Protein AF-A0A6N2V6J6-F1 (afdb_monomer)

InterPro domains:
  IPR011050 Pectin lyase fold/virulence factor [SSF51126] (9-126)
  IPR012334 Pectin lyase fold [G3DSA:2.160.20.10] (1-131)

Radius of gyration: 14.2 Å; Cα contacts (8 Å, |Δi|>4): 384; chains: 1; bounding box: 34×24×36 Å

Nearest PDB structures (foldseek):
  8ikx-assembly1_A  TM=5.527E-01  e=1.392E+00  Arabidopsis thaliana
  4c2l-assembly1_A  TM=4.130E-01  e=3.981E-01  Aspergillus tubingensis
  6e0v-assembly1_A  TM=2.260E-01  e=5.425E+00  Escherichia phage phi92
  6kfn-assembly1_A  TM=1.942E-01  e=7.121E+00  Paenibacillus sp. FPU-7

Structure (mmCIF, N/CA/C/O backbone):
data_AF-A0A6N2V6J6-F1
#
_entry.id   AF-A0A6N2V6J6-F1
#
loop_
_atom_site.group_PDB
_atom_site.id
_atom_site.type_symbol
_atom_site.label_atom_id
_atom_site.label_alt_id
_atom_site.label_comp_id
_atom_site.label_asym_id
_atom_site.label_entity_id
_atom_site.label_seq_id
_atom_site.pdbx_PDB_ins_code
_atom_site.Cartn_x
_atom_site.Cartn_y
_atom_site.Cartn_z
_atom_site.occupancy
_atom_site.B_iso_or_equiv
_atom_site.auth_seq_id
_atom_site.auth_comp_id
_atom_site.auth_asym_id
_atom_site.auth_atom_id
_atom_site.pdbx_PDB_model_num
ATOM 1 N N . MET A 1 1 ? -9.251 -10.084 1.692 1.00 95.38 1 MET A N 1
ATOM 2 C CA . MET A 1 1 ? -9.242 -10.318 3.154 1.00 95.38 1 MET A CA 1
ATOM 3 C C . MET A 1 1 ? -10.501 -9.726 3.764 1.00 95.38 1 MET A C 1
ATOM 5 O O . MET A 1 1 ? -10.941 -8.683 3.292 1.00 95.38 1 MET A O 1
ATOM 9 N N . GLN A 1 2 ? -11.100 -10.370 4.770 1.00 98.12 2 GLN A N 1
ATOM 10 C CA . GLN A 1 2 ? -12.305 -9.832 5.407 1.00 98.12 2 GLN A CA 1
ATOM 11 C C . GLN A 1 2 ? -12.518 -10.318 6.842 1.00 98.12 2 GLN A C 1
ATOM 13 O O . GLN A 1 2 ? -12.048 -11.402 7.185 1.00 98.12 2 GLN A O 1
ATOM 18 N N . ASN A 1 3 ? -13.307 -9.562 7.615 1.00 98.38 3 ASN A N 1
ATOM 19 C CA . ASN A 1 3 ? -13.746 -9.891 8.979 1.00 98.38 3 ASN A CA 1
ATOM 20 C C . ASN A 1 3 ? -12.559 -10.102 9.921 1.00 98.38 3 ASN A C 1
ATOM 22 O O . ASN A 1 3 ? -12.333 -11.202 10.425 1.00 98.38 3 ASN A O 1
ATOM 26 N N . SER A 1 4 ? -11.736 -9.073 10.081 1.00 98.50 4 SER A N 1
ATOM 27 C CA . SER A 1 4 ? -10.455 -9.200 10.777 1.00 98.50 4 SER A CA 1
ATOM 28 C C . SER A 1 4 ? -10.164 -7.999 11.657 1.00 98.50 4 SER A C 1
ATOM 30 O O . SER A 1 4 ? -10.641 -6.899 11.398 1.00 98.50 4 SER A O 1
ATOM 32 N N . ILE A 1 5 ? -9.351 -8.235 12.679 1.00 98.31 5 ILE A N 1
ATOM 33 C CA . ILE A 1 5 ? -8.825 -7.205 13.564 1.00 98.31 5 ILE A CA 1
ATOM 34 C C . ILE A 1 5 ? -7.309 -7.226 13.408 1.00 98.31 5 ILE A C 1
ATOM 36 O O . ILE A 1 5 ? -6.699 -8.295 13.462 1.00 98.31 5 ILE A O 1
ATOM 40 N N . LEU A 1 6 ? -6.727 -6.062 13.158 1.00 97.12 6 LEU A N 1
ATOM 41 C CA . LEU A 1 6 ? -5.315 -5.872 12.878 1.00 97.12 6 LEU A CA 1
ATOM 42 C C . LEU A 1 6 ? -4.699 -4.986 13.950 1.00 97.12 6 LEU A C 1
ATOM 44 O O . LEU A 1 6 ? -5.283 -3.982 14.344 1.00 97.12 6 LEU A O 1
ATOM 48 N N . TRP A 1 7 ? -3.505 -5.352 14.389 1.00 95.31 7 TRP A N 1
ATOM 49 C CA . TRP A 1 7 ? -2.691 -4.558 15.295 1.00 95.31 7 TRP A CA 1
ATOM 50 C C . TRP A 1 7 ? -1.264 -4.622 14.773 1.00 95.31 7 TRP A C 1
ATOM 52 O O . TRP A 1 7 ? -0.732 -5.723 14.603 1.00 95.31 7 TRP A O 1
ATOM 62 N N . ALA A 1 8 ? -0.690 -3.474 14.435 1.00 91.00 8 ALA A N 1
ATOM 63 C CA . ALA A 1 8 ? 0.642 -3.405 13.870 1.00 91.00 8 ALA A CA 1
ATOM 64 C C . ALA A 1 8 ? 1.458 -2.342 14.605 1.00 91.00 8 ALA A C 1
ATOM 66 O O . ALA A 1 8 ? 0.973 -1.243 14.839 1.00 91.00 8 ALA A O 1
ATOM 67 N N . ASP A 1 9 ? 2.677 -2.720 14.975 1.00 87.06 9 ASP A N 1
ATOM 68 C CA . ASP A 1 9 ? 3.724 -1.825 15.472 1.00 87.06 9 ASP A CA 1
ATOM 69 C C . ASP A 1 9 ? 4.369 -1.145 14.237 1.00 87.06 9 ASP A C 1
ATOM 71 O O . ASP A 1 9 ? 3.652 -0.584 13.405 1.00 87.06 9 ASP A O 1
ATOM 75 N N . VAL A 1 10 ? 5.671 -1.338 14.013 1.00 83.88 10 VAL A N 1
ATOM 76 C CA . VAL A 1 10 ? 6.388 -0.932 12.785 1.00 83.88 10 VAL A CA 1
ATOM 77 C C . VAL A 1 10 ? 5.818 -1.570 11.504 1.00 83.88 10 VAL A C 1
ATOM 79 O O . VAL A 1 10 ? 5.950 -1.043 10.408 1.00 83.88 10 VAL A O 1
ATOM 82 N N . ALA A 1 11 ? 5.174 -2.737 11.590 1.00 78.19 11 ALA A N 1
ATOM 83 C CA . ALA A 1 11 ? 4.613 -3.386 10.404 1.00 78.19 11 ALA A CA 1
ATOM 84 C C . ALA A 1 11 ? 3.394 -2.629 9.830 1.00 78.19 11 ALA A C 1
ATOM 86 O O . ALA A 1 11 ? 2.744 -1.819 10.488 1.00 78.19 11 ALA A O 1
ATOM 87 N N . HIS A 1 12 ? 3.014 -2.953 8.594 1.00 87.56 12 HIS A N 1
ATOM 88 C CA . HIS A 1 12 ? 1.827 -2.373 7.964 1.00 87.56 12 HIS A CA 1
ATOM 89 C C . HIS A 1 12 ? 0.585 -3.223 8.251 1.00 87.56 12 HIS A C 1
ATOM 91 O O . HIS A 1 12 ? 0.621 -4.427 7.971 1.00 87.56 12 HIS A O 1
ATOM 97 N N . PRO A 1 13 ? -0.544 -2.632 8.689 1.00 94.69 13 PRO A N 1
ATOM 98 C CA . PRO A 1 13 ? -1.799 -3.367 8.810 1.00 94.69 13 PRO A CA 1
ATOM 99 C C . PRO A 1 13 ? -2.210 -4.005 7.476 1.00 94.69 13 PRO A C 1
ATOM 101 O O . PRO A 1 13 ? -2.521 -5.195 7.415 1.00 94.69 13 PRO A O 1
ATOM 104 N N . ILE A 1 14 ? -2.170 -3.233 6.385 1.00 96.75 14 ILE A N 1
ATOM 105 C CA . ILE A 1 14 ? -2.396 -3.727 5.025 1.00 96.75 14 ILE A CA 1
ATOM 106 C C . ILE A 1 14 ? -1.345 -3.119 4.095 1.00 96.75 14 ILE A C 1
ATOM 108 O O . ILE A 1 14 ? -1.251 -1.899 3.995 1.00 96.75 14 ILE A O 1
ATOM 112 N N . ASN A 1 15 ? -0.601 -3.964 3.375 1.00 94.88 15 ASN A N 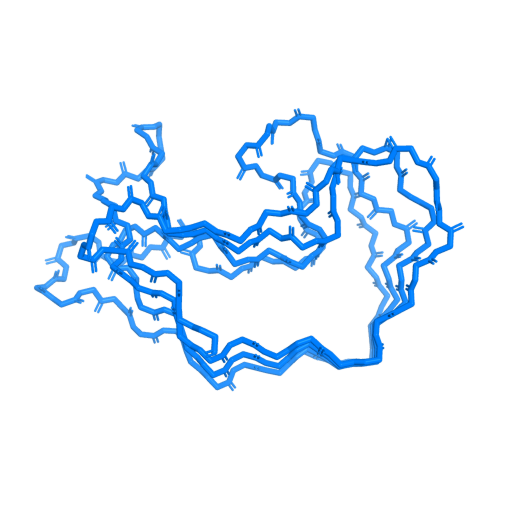1
ATOM 113 C CA . ASN A 1 15 ? 0.373 -3.551 2.362 1.00 94.88 15 ASN A CA 1
ATOM 114 C C . ASN A 1 15 ? 0.192 -4.374 1.076 1.00 94.88 15 ASN A C 1
ATOM 116 O O . ASN A 1 15 ? 0.069 -5.601 1.118 1.00 94.88 15 ASN A O 1
ATOM 120 N N . VAL A 1 16 ? 0.156 -3.685 -0.065 1.00 96.50 16 VAL A N 1
ATOM 121 C CA . VAL A 1 16 ? 0.027 -4.267 -1.401 1.00 96.50 16 VAL A CA 1
ATOM 122 C C . VAL A 1 16 ? 1.111 -3.709 -2.322 1.00 96.50 16 VAL A C 1
ATOM 124 O O . VAL A 1 16 ? 1.229 -2.498 -2.484 1.00 96.50 16 VAL A O 1
ATOM 127 N N . GLY A 1 17 ? 1.827 -4.597 -3.016 1.00 94.00 17 GLY A N 1
ATOM 128 C CA . GLY A 1 17 ? 2.667 -4.229 -4.162 1.00 94.00 17 GLY A CA 1
ATOM 129 C C . GLY A 1 17 ? 4.112 -3.846 -3.860 1.00 94.00 17 GLY A C 1
ATOM 130 O O . GLY A 1 17 ? 4.806 -3.461 -4.803 1.00 94.00 17 GLY A O 1
ATOM 131 N N . GLY A 1 18 ? 4.561 -4.006 -2.608 1.00 91.75 18 GLY A N 1
ATOM 132 C CA . GLY A 1 18 ? 5.902 -3.616 -2.160 1.00 91.75 18 GLY A CA 1
ATOM 133 C C . GLY A 1 18 ? 7.054 -4.203 -2.982 1.00 91.75 18 GLY A C 1
ATOM 134 O O . GLY A 1 18 ? 8.028 -3.503 -3.235 1.00 91.75 18 GLY A O 1
ATOM 135 N N . HIS A 1 19 ? 6.933 -5.455 -3.430 1.00 91.75 19 HIS A N 1
ATOM 136 C CA . HIS A 1 19 ? 7.936 -6.138 -4.254 1.00 91.75 19 HIS A CA 1
ATOM 137 C C . HIS A 1 19 ? 7.286 -6.913 -5.394 1.00 91.75 19 HIS A C 1
ATOM 139 O O . HIS A 1 19 ? 6.109 -7.278 -5.321 1.00 91.75 19 HIS A O 1
ATOM 145 N N . GLY A 1 20 ? 8.058 -7.154 -6.446 1.00 91.44 20 GLY A N 1
ATOM 146 C CA . GLY A 1 20 ? 7.623 -7.788 -7.687 1.00 91.44 20 GLY A CA 1
ATOM 147 C C . GLY A 1 20 ? 8.748 -8.578 -8.345 1.00 91.44 20 GLY A C 1
ATOM 148 O O . GLY A 1 20 ? 9.791 -8.809 -7.732 1.00 91.44 20 GLY A O 1
ATOM 149 N N . ASP A 1 21 ? 8.535 -8.989 -9.594 1.00 94.19 21 ASP A N 1
ATOM 150 C CA . ASP A 1 21 ? 9.584 -9.576 -10.428 1.00 94.19 21 ASP A CA 1
ATOM 151 C C . ASP A 1 21 ? 10.256 -8.484 -11.286 1.00 94.19 21 ASP A C 1
ATOM 153 O O . ASP A 1 21 ? 9.727 -8.093 -12.335 1.00 94.19 21 ASP A O 1
ATOM 157 N N . PRO A 1 22 ? 11.438 -7.981 -10.883 1.00 91.69 22 PRO A N 1
ATOM 158 C CA . PRO A 1 22 ? 12.148 -6.957 -11.638 1.00 91.69 22 PRO A CA 1
ATOM 159 C C . PRO A 1 22 ? 12.744 -7.487 -12.949 1.00 91.69 22 PRO A C 1
ATOM 161 O O . PRO A 1 22 ? 13.036 -6.688 -13.845 1.00 91.69 22 PRO A O 1
ATOM 164 N N . ASP A 1 23 ? 12.921 -8.802 -13.083 1.00 95.00 23 ASP A N 1
ATOM 165 C CA . ASP A 1 23 ? 13.495 -9.441 -14.267 1.00 95.00 23 ASP A CA 1
ATOM 166 C C . ASP A 1 23 ? 12.408 -9.746 -15.318 1.00 95.00 23 ASP A C 1
ATOM 168 O O . ASP A 1 23 ? 12.709 -9.906 -16.506 1.00 95.00 23 ASP A O 1
ATOM 172 N N . SER A 1 24 ? 11.132 -9.701 -14.918 1.00 95.56 24 SER A N 1
ATOM 173 C CA . SER A 1 24 ? 9.988 -9.763 -15.827 1.00 95.56 24 SER A CA 1
ATOM 174 C C . SER A 1 24 ? 10.018 -8.612 -16.854 1.00 95.56 24 SER A C 1
ATOM 176 O O . SER A 1 24 ? 10.233 -7.440 -16.497 1.00 95.56 24 SER A O 1
ATOM 178 N N . PRO A 1 25 ? 9.771 -8.891 -18.152 1.00 93.56 25 PRO A N 1
ATOM 179 C CA . PRO A 1 25 ? 9.689 -7.856 -19.183 1.00 93.56 25 PRO A CA 1
ATOM 180 C C . PRO A 1 25 ? 8.576 -6.834 -18.934 1.00 93.56 25 PRO A C 1
ATOM 182 O O . PRO A 1 25 ? 8.728 -5.670 -19.300 1.00 93.56 25 PRO A O 1
ATOM 185 N N . THR A 1 26 ? 7.471 -7.261 -18.317 1.00 93.94 26 THR A N 1
ATOM 186 C CA . THR A 1 26 ? 6.279 -6.431 -18.082 1.00 93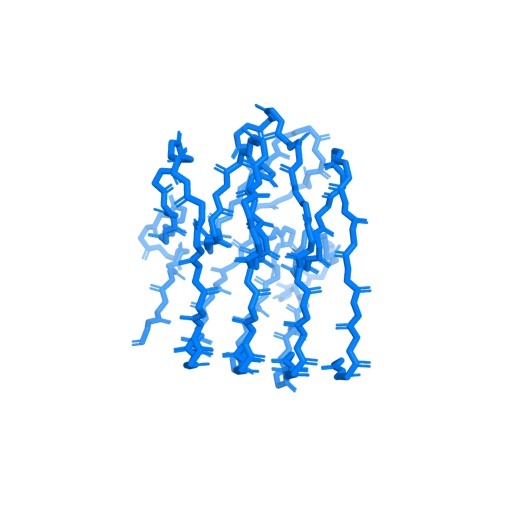.94 26 THR A CA 1
ATOM 187 C C . THR A 1 26 ? 6.004 -6.157 -16.606 1.00 93.94 26 THR A C 1
ATOM 189 O O . THR A 1 26 ? 5.173 -5.307 -16.313 1.00 93.94 26 THR A O 1
ATOM 192 N N . GLY A 1 27 ? 6.694 -6.840 -15.688 1.00 95.19 27 GLY A N 1
ATOM 193 C CA . GLY A 1 27 ? 6.364 -6.824 -14.262 1.00 95.19 27 GLY A CA 1
ATOM 194 C C . GLY A 1 27 ? 5.125 -7.659 -13.931 1.00 95.19 27 GLY A C 1
ATOM 195 O O . GLY A 1 27 ? 4.542 -8.303 -14.810 1.00 95.19 27 GLY A O 1
ATOM 196 N N . GLU A 1 28 ? 4.733 -7.639 -12.658 1.00 96.88 28 GLU A N 1
ATOM 197 C CA . GLU A 1 28 ? 3.573 -8.372 -12.144 1.00 96.88 28 GLU A CA 1
ATOM 198 C C . GLU A 1 28 ? 2.312 -7.504 -12.127 1.00 96.88 28 GLU A C 1
ATOM 200 O O . GLU A 1 28 ? 2.366 -6.285 -11.942 1.00 96.88 28 GLU A O 1
ATOM 205 N N . VAL A 1 29 ? 1.152 -8.145 -12.275 1.00 97.81 29 VAL A N 1
ATOM 206 C CA . VAL A 1 29 ? -0.152 -7.486 -12.144 1.00 97.81 29 VAL A CA 1
ATOM 207 C C . VAL A 1 29 ? -0.826 -7.958 -10.863 1.00 97.81 29 VAL A C 1
ATOM 209 O O . VAL A 1 29 ? -1.187 -9.125 -10.724 1.00 97.81 29 VAL A O 1
ATOM 212 N N . ILE A 1 30 ? -1.029 -7.028 -9.935 1.00 98.31 30 ILE A N 1
ATOM 213 C CA . ILE A 1 30 ? -1.712 -7.254 -8.665 1.00 98.31 30 ILE A CA 1
ATOM 214 C C . ILE A 1 30 ? -3.086 -6.610 -8.768 1.00 98.31 30 ILE A C 1
ATOM 216 O O . ILE A 1 30 ? -3.209 -5.384 -8.792 1.00 98.31 30 ILE A O 1
ATOM 220 N N . GLU A 1 31 ? -4.131 -7.428 -8.859 1.00 98.19 31 GLU A N 1
ATOM 221 C CA . GLU A 1 31 ? -5.454 -6.904 -9.169 1.00 98.19 31 GLU A CA 1
ATOM 222 C C . GLU A 1 31 ? -6.624 -7.600 -8.488 1.00 98.19 31 GLU A C 1
ATOM 224 O O . GLU A 1 31 ? -6.531 -8.743 -8.045 1.00 98.19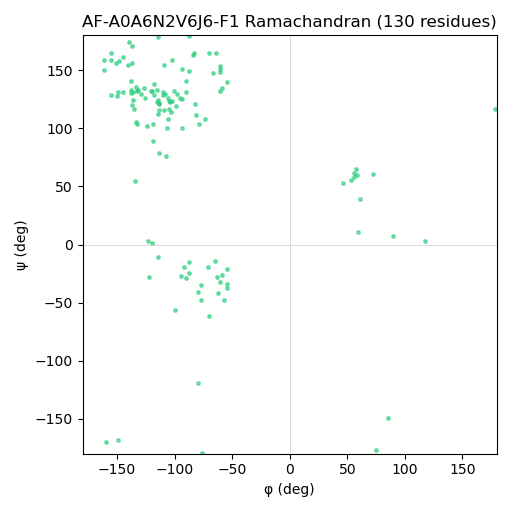 31 GLU A O 1
ATOM 229 N N . ASN A 1 32 ? -7.756 -6.890 -8.458 1.00 98.44 32 ASN A N 1
ATOM 230 C CA . ASN A 1 32 ? -9.053 -7.394 -8.004 1.00 98.44 32 ASN A CA 1
ATOM 231 C C . ASN A 1 32 ? -9.035 -7.840 -6.531 1.00 98.44 32 ASN A C 1
ATOM 233 O O . ASN A 1 32 ? -9.649 -8.843 -6.156 1.00 98.44 32 ASN A O 1
ATOM 237 N N . LEU A 1 33 ? -8.326 -7.084 -5.685 1.00 98.56 33 LEU A N 1
ATOM 238 C CA . LEU A 1 33 ? -8.262 -7.335 -4.247 1.00 98.56 33 LEU A CA 1
ATOM 239 C C . LEU A 1 33 ? -9.370 -6.585 -3.508 1.00 98.56 33 LEU A C 1
ATOM 241 O O . LEU A 1 33 ? -9.668 -5.424 -3.786 1.00 98.56 33 LEU A O 1
ATOM 245 N N . ILE A 1 34 ? -9.945 -7.254 -2.512 1.00 98.69 34 ILE A N 1
ATOM 246 C CA . ILE A 1 34 ? -10.967 -6.684 -1.634 1.00 98.69 34 ILE A CA 1
ATOM 247 C C . ILE A 1 34 ? -10.520 -6.848 -0.183 1.00 98.69 34 ILE A C 1
ATOM 249 O O . ILE A 1 34 ? -10.250 -7.966 0.273 1.00 98.69 34 ILE A O 1
ATOM 253 N N . PHE A 1 35 ? -10.490 -5.734 0.540 1.00 98.75 35 PHE A N 1
ATOM 254 C CA . PHE A 1 35 ? -10.287 -5.628 1.980 1.00 98.75 35 PHE A CA 1
ATOM 255 C C . PHE A 1 35 ? -11.571 -5.080 2.591 1.00 98.75 35 PHE A C 1
ATOM 257 O O . PHE A 1 35 ? -11.957 -3.947 2.301 1.00 98.75 35 PHE A O 1
ATOM 264 N N . ARG A 1 36 ? -12.275 -5.898 3.380 1.00 98.81 36 ARG A N 1
ATOM 265 C CA . ARG A 1 36 ? -13.614 -5.540 3.861 1.00 98.81 36 ARG A CA 1
ATOM 266 C C . ARG A 1 36 ? -13.854 -5.894 5.318 1.00 98.81 36 ARG A C 1
ATOM 268 O O . ARG A 1 36 ? -13.544 -7.011 5.717 1.00 98.81 36 ARG A O 1
ATOM 275 N N . ASN A 1 37 ? -14.539 -5.017 6.050 1.00 98.75 37 ASN A N 1
ATOM 276 C CA . ASN A 1 37 ? -14.958 -5.270 7.432 1.00 98.75 37 ASN A CA 1
ATOM 277 C C . ASN A 1 37 ? -13.744 -5.575 8.320 1.00 98.75 37 ASN A C 1
ATOM 279 O O . ASN A 1 37 ? -13.539 -6.713 8.753 1.00 98.75 37 ASN A O 1
ATOM 283 N N . ILE A 1 38 ? -12.887 -4.566 8.474 1.00 98.81 38 ILE A N 1
ATOM 284 C CA . ILE A 1 38 ? -11.614 -4.671 9.189 1.00 98.81 38 ILE A CA 1
ATOM 285 C C . ILE A 1 38 ? -11.545 -3.579 10.254 1.00 98.81 38 ILE A C 1
ATOM 287 O O . ILE A 1 38 ? -11.831 -2.420 9.961 1.00 98.81 38 ILE A O 1
ATOM 291 N N . ASP A 1 39 ? -11.114 -3.955 11.453 1.00 98.38 39 ASP A N 1
ATOM 292 C CA . ASP A 1 39 ? -10.741 -3.014 12.506 1.00 98.38 39 ASP A CA 1
ATOM 293 C C . ASP A 1 39 ? -9.210 -2.961 12.599 1.00 98.38 39 ASP A C 1
ATOM 295 O O . ASP A 1 39 ? -8.565 -3.991 12.787 1.00 98.38 39 ASP A O 1
ATOM 299 N N . ILE A 1 40 ? -8.621 -1.779 12.446 1.00 97.44 40 ILE A N 1
ATOM 300 C CA . ILE A 1 40 ? -7.193 -1.524 12.662 1.00 97.44 40 ILE A CA 1
ATOM 301 C C . ILE A 1 40 ? -7.067 -0.824 14.010 1.00 97.44 40 ILE A C 1
ATOM 303 O O . ILE A 1 40 ? -7.578 0.282 14.180 1.00 97.44 40 ILE A O 1
ATOM 307 N N . LEU A 1 41 ? -6.431 -1.497 14.963 1.00 95.75 41 LEU A N 1
ATOM 308 C CA . LEU A 1 41 ? -6.321 -1.046 16.347 1.00 95.75 41 LEU A CA 1
ATOM 309 C C . LEU A 1 41 ? -5.112 -0.137 16.593 1.00 95.75 41 LEU A C 1
ATOM 311 O O . LEU A 1 41 ? -5.139 0.611 17.557 1.00 95.75 41 LEU A O 1
ATOM 315 N N . GLU A 1 42 ? -4.059 -0.235 15.777 1.00 93.00 42 GLU A N 1
ATOM 316 C CA . GLU A 1 42 ? -2.815 0.535 15.944 1.00 93.00 42 GLU A CA 1
ATOM 317 C C . GLU A 1 42 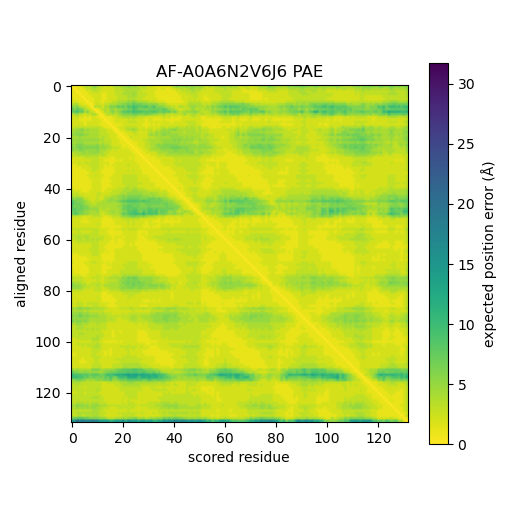? -1.993 0.561 14.653 1.00 93.00 42 GLU A C 1
ATOM 319 O O . GLU A 1 42 ? -2.140 -0.332 13.802 1.00 93.00 42 GLU A O 1
ATOM 324 N N . HIS A 1 43 ? -1.121 1.564 14.562 1.00 92.69 43 HIS A N 1
ATOM 325 C CA . HIS A 1 43 ? 0.006 1.654 13.643 1.00 92.69 43 HIS A CA 1
ATOM 326 C C . HIS A 1 43 ? 1.080 2.588 14.236 1.00 92.69 43 HIS A C 1
ATOM 328 O O . HIS A 1 43 ? 0.772 3.718 14.613 1.00 92.69 43 HIS A O 1
ATOM 334 N N . ASP A 1 44 ? 2.336 2.138 14.290 1.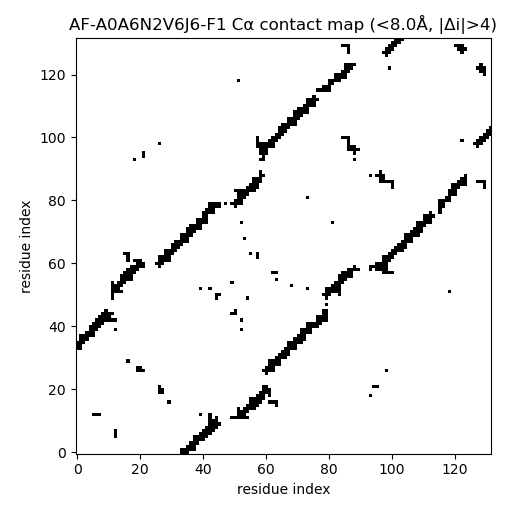00 91.44 44 ASP A N 1
ATOM 335 C CA . ASP A 1 44 ? 3.450 2.886 14.901 1.00 91.44 44 ASP A CA 1
ATOM 336 C C . ASP A 1 44 ? 4.697 2.847 13.994 1.00 91.44 44 ASP A C 1
ATOM 338 O O . ASP A 1 44 ? 5.763 2.364 14.365 1.00 91.44 44 ASP A O 1
ATOM 342 N N . GLU A 1 45 ? 4.532 3.265 12.732 1.00 89.56 45 GLU A N 1
ATOM 343 C CA . GLU A 1 45 ? 5.615 3.298 11.734 1.00 89.56 45 GLU A CA 1
ATOM 344 C C . GLU A 1 45 ? 6.201 4.712 11.596 1.00 89.56 45 GLU A C 1
ATOM 346 O O . GLU A 1 45 ? 5.523 5.658 11.169 1.00 89.56 45 GLU A O 1
ATOM 351 N N . ASP A 1 46 ? 7.492 4.841 11.891 1.00 85.94 46 ASP A N 1
ATOM 352 C CA . ASP A 1 46 ? 8.231 6.104 11.895 1.00 85.94 46 ASP A CA 1
ATOM 353 C C . ASP A 1 46 ? 8.898 6.397 10.541 1.00 85.94 46 ASP A C 1
ATOM 355 O O . ASP A 1 46 ? 9.184 7.555 10.211 1.00 85.94 46 ASP A O 1
ATOM 359 N N . ALA A 1 47 ? 9.092 5.378 9.698 1.00 85.06 47 ALA A N 1
ATOM 360 C CA . ALA A 1 47 ? 9.748 5.501 8.408 1.00 85.06 47 ALA A CA 1
ATOM 361 C C . ALA A 1 47 ? 8.775 6.020 7.329 1.00 85.06 47 ALA A C 1
ATOM 363 O O . ALA A 1 47 ? 7.905 5.282 6.857 1.00 85.06 47 ALA A O 1
ATOM 364 N N . PRO A 1 48 ? 8.951 7.254 6.806 1.00 82.31 48 PRO A N 1
ATOM 365 C CA . PRO A 1 48 ? 7.981 7.877 5.897 1.00 82.31 48 PRO A CA 1
ATOM 366 C C . PRO A 1 48 ? 7.590 7.076 4.641 1.00 82.31 48 PRO A C 1
ATOM 368 O O . PRO A 1 48 ? 6.435 7.186 4.221 1.00 82.31 48 PRO A O 1
ATOM 371 N N . PRO A 1 49 ? 8.484 6.280 4.011 1.00 80.00 49 PRO A N 1
ATOM 372 C CA . PRO A 1 49 ? 8.118 5.430 2.878 1.00 80.00 49 PRO A CA 1
ATOM 373 C C . PRO A 1 49 ? 7.129 4.307 3.213 1.00 80.00 49 PRO A C 1
ATOM 375 O O . PRO A 1 49 ? 6.574 3.721 2.292 1.00 80.00 49 PRO A O 1
ATOM 378 N N . TYR A 1 50 ? 6.913 4.011 4.494 1.00 82.81 50 TYR A N 1
ATOM 379 C CA . TYR A 1 50 ? 6.162 2.841 4.948 1.00 82.81 50 TYR A CA 1
ATOM 380 C C . TYR A 1 50 ? 4.924 3.180 5.780 1.00 82.81 50 TYR A C 1
ATOM 382 O O . TYR A 1 50 ? 4.152 2.313 6.174 1.00 82.81 50 TYR A O 1
ATOM 390 N N . GLN A 1 51 ? 4.665 4.464 5.976 1.00 85.50 51 G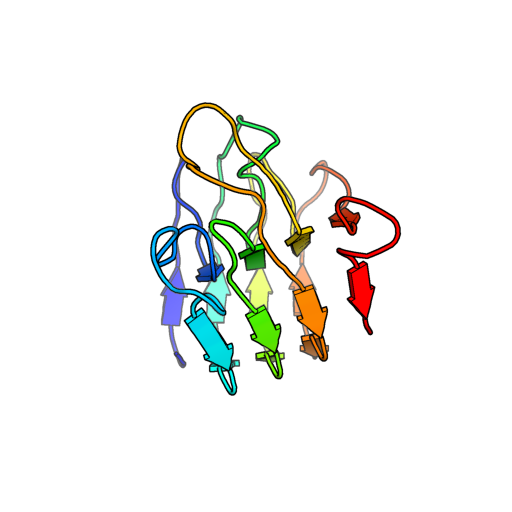LN A N 1
ATOM 391 C CA . GLN A 1 51 ? 3.553 4.939 6.782 1.00 85.50 51 GLN A CA 1
ATOM 392 C C . GLN A 1 51 ? 2.228 4.754 6.048 1.00 85.50 51 GLN A C 1
ATOM 394 O O . GLN A 1 51 ? 1.949 5.511 5.120 1.00 85.50 51 GLN A O 1
ATOM 399 N N . GLY A 1 52 ? 1.390 3.805 6.471 1.00 93.75 52 GLY A N 1
ATOM 400 C CA . GLY A 1 52 ? 0.077 3.580 5.868 1.00 93.75 52 GLY A CA 1
ATOM 401 C C . GLY A 1 52 ? -0.698 2.414 6.479 1.00 93.75 52 GLY A C 1
ATOM 402 O O . GLY A 1 52 ? -0.326 1.257 6.300 1.00 93.75 52 GLY A O 1
ATOM 403 N N . CYS A 1 53 ? -1.846 2.708 7.095 1.00 95.88 53 CYS A N 1
ATOM 404 C CA . CYS A 1 53 ? -2.795 1.679 7.536 1.00 95.88 53 CYS A CA 1
ATOM 405 C C . CYS A 1 53 ? -3.348 0.872 6.350 1.00 95.88 53 CYS A C 1
ATOM 407 O O . CYS A 1 53 ? -3.485 -0.350 6.412 1.00 95.88 53 CYS A O 1
ATOM 409 N N . MET A 1 54 ? -3.670 1.570 5.261 1.00 96.81 54 MET A N 1
ATOM 410 C CA . MET A 1 54 ? -4.070 0.993 3.980 1.00 96.81 54 MET A CA 1
ATOM 411 C C . MET A 1 54 ? -3.052 1.425 2.927 1.00 96.81 54 MET A C 1
ATOM 413 O O . MET A 1 54 ? -3.196 2.486 2.308 1.00 96.81 54 MET A O 1
ATOM 417 N N . ALA A 1 55 ? -2.002 0.618 2.768 1.00 95.94 55 ALA A N 1
ATOM 418 C CA . ALA A 1 55 ? -0.885 0.914 1.888 1.00 95.94 55 ALA A CA 1
ATOM 419 C C . ALA A 1 55 ? -0.967 0.158 0.552 1.00 95.94 55 ALA A C 1
ATOM 421 O O . ALA A 1 55 ? -1.149 -1.061 0.496 1.00 95.94 55 ALA A O 1
ATOM 422 N N . ILE A 1 56 ? -0.773 0.905 -0.530 1.00 96.81 56 ILE A N 1
ATOM 423 C CA . ILE A 1 56 ? -0.405 0.422 -1.855 1.00 96.81 56 ILE A CA 1
ATOM 424 C C . ILE A 1 56 ? 0.940 1.057 -2.185 1.00 96.81 56 ILE A C 1
ATOM 426 O O . ILE A 1 56 ? 1.016 2.240 -2.516 1.00 96.81 56 ILE A O 1
ATOM 430 N N . ASP A 1 57 ? 1.989 0.257 -2.081 1.00 94.31 57 ASP A N 1
ATOM 431 C CA . ASP A 1 57 ? 3.372 0.679 -2.237 1.00 94.31 57 ASP A CA 1
ATOM 432 C C . ASP A 1 57 ? 3.958 0.019 -3.488 1.00 94.31 57 ASP A C 1
ATOM 434 O O . ASP A 1 57 ? 4.598 -1.018 -3.418 1.00 94.31 57 ASP A O 1
ATOM 438 N N . CYS A 1 58 ? 3.636 0.550 -4.666 1.00 96.69 58 CYS A N 1
ATOM 439 C CA . CYS A 1 58 ? 3.884 -0.112 -5.944 1.00 96.69 58 CYS A CA 1
ATOM 440 C C . CYS A 1 58 ? 5.357 0.016 -6.372 1.00 96.69 58 CYS A C 1
ATOM 442 O O . CYS A 1 58 ? 5.783 1.072 -6.853 1.00 96.69 58 CYS A O 1
ATOM 444 N N . GLY A 1 59 ? 6.103 -1.080 -6.209 1.00 96.31 59 GLY A N 1
ATOM 445 C CA . GLY A 1 59 ? 7.517 -1.241 -6.561 1.00 96.31 59 GLY A CA 1
ATOM 446 C C . GLY A 1 59 ? 7.801 -2.247 -7.668 1.00 96.31 59 GLY A C 1
ATOM 447 O O . GLY A 1 59 ? 6.886 -2.898 -8.156 1.00 96.31 59 GLY A O 1
ATOM 448 N N . ASP A 1 60 ? 9.075 -2.400 -8.042 1.00 96.50 60 ASP A N 1
ATOM 449 C CA . ASP A 1 60 ? 9.597 -3.520 -8.845 1.00 96.50 60 ASP A CA 1
ATOM 450 C C . ASP A 1 60 ? 8.751 -3.875 -10.088 1.00 96.50 60 ASP A C 1
ATOM 452 O O . ASP A 1 60 ? 8.342 -5.018 -10.283 1.00 96.50 60 ASP A O 1
ATOM 456 N N . LYS A 1 61 ? 8.469 -2.877 -10.943 1.00 97.12 61 LYS A N 1
ATOM 457 C CA . LYS A 1 61 ? 7.624 -2.979 -12.156 1.00 97.12 61 LYS A CA 1
ATOM 4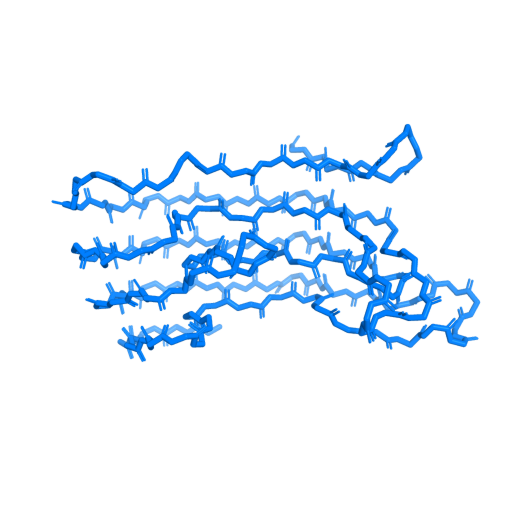58 C C . LYS A 1 61 ? 6.176 -3.427 -11.924 1.00 97.12 61 LYS A C 1
ATOM 460 O O . LYS A 1 61 ? 5.461 -3.684 -12.891 1.00 97.12 61 LYS A O 1
ATOM 465 N N . ASN A 1 62 ? 5.700 -3.489 -10.687 1.00 97.94 62 ASN A N 1
ATOM 466 C CA . ASN A 1 62 ? 4.325 -3.887 -10.427 1.00 97.94 62 ASN A CA 1
ATOM 467 C C . ASN A 1 62 ? 3.319 -2.942 -11.095 1.00 97.94 62 ASN A C 1
ATOM 469 O O . ASN A 1 62 ? 3.525 -1.730 -11.209 1.00 97.94 62 ASN A O 1
ATOM 473 N N . HIS A 1 63 ? 2.189 -3.519 -11.481 1.00 97.94 63 HIS A N 1
ATOM 474 C CA . HIS A 1 63 ? 0.958 -2.825 -11.814 1.00 97.94 63 HIS A CA 1
ATOM 475 C C . HIS A 1 63 ? -0.089 -3.200 -10.769 1.00 97.94 63 HIS A C 1
ATOM 477 O O . HIS A 1 63 ? -0.476 -4.364 -10.682 1.00 97.94 63 HIS A O 1
ATOM 483 N N . VAL A 1 64 ? -0.566 -2.236 -9.984 1.00 98.50 64 VAL A N 1
ATOM 484 C CA . VAL A 1 64 ? -1.625 -2.482 -8.996 1.00 98.50 64 VAL A CA 1
ATOM 485 C C . VAL A 1 64 ? -2.932 -1.896 -9.503 1.00 98.50 64 VAL A C 1
ATOM 487 O O . VAL A 1 64 ? -2.978 -0.712 -9.833 1.00 98.50 64 VAL A O 1
ATOM 490 N N . ARG A 1 65 ? -4.006 -2.689 -9.572 1.00 98.38 65 ARG A N 1
ATOM 491 C CA . ARG A 1 65 ? -5.296 -2.163 -10.034 1.00 98.38 65 ARG A CA 1
ATOM 492 C C . ARG A 1 65 ? -6.533 -2.795 -9.420 1.00 98.38 65 ARG A C 1
ATOM 494 O O . ARG A 1 65 ? -6.498 -3.933 -8.969 1.00 98.38 65 ARG A O 1
ATOM 501 N N . ASN A 1 66 ? -7.652 -2.080 -9.462 1.00 98.38 66 ASN A N 1
ATOM 502 C CA . ASN A 1 66 ? -8.960 -2.575 -9.020 1.00 98.38 66 ASN A CA 1
ATOM 503 C C . ASN A 1 66 ? -8.935 -3.068 -7.561 1.00 98.38 66 ASN A C 1
ATOM 505 O O . ASN A 1 66 ? -9.220 -4.236 -7.281 1.00 98.38 66 ASN A O 1
ATOM 509 N N . ILE A 1 67 ? -8.562 -2.186 -6.632 1.00 98.56 67 ILE A N 1
ATOM 510 C CA . ILE A 1 67 ? -8.480 -2.511 -5.202 1.00 98.56 67 ILE A CA 1
ATOM 511 C C . ILE A 1 67 ? -9.612 -1.814 -4.454 1.00 98.56 67 ILE A C 1
ATOM 513 O O . ILE A 1 67 ? -9.808 -0.605 -4.586 1.00 98.56 67 ILE A O 1
ATOM 517 N N . LEU A 1 68 ? -10.343 -2.574 -3.642 1.00 98.69 68 LEU A N 1
ATOM 518 C CA . LEU A 1 68 ? -11.416 -2.060 -2.796 1.00 98.69 68 LEU A CA 1
ATOM 519 C C . LEU A 1 68 ? -11.051 -2.191 -1.317 1.00 98.69 68 LEU A C 1
ATOM 521 O O . LEU A 1 68 ? -10.882 -3.303 -0.817 1.00 98.69 68 LEU A O 1
ATOM 525 N N . PHE A 1 69 ? -11.036 -1.062 -0.615 1.00 98.75 69 PHE A N 1
ATOM 526 C CA . PHE A 1 69 ? -11.059 -0.969 0.842 1.00 98.75 69 PHE A CA 1
ATOM 527 C C . PHE A 1 69 ? -12.456 -0.522 1.276 1.00 98.75 69 PHE A C 1
ATOM 529 O O . PHE A 1 69 ? -12.901 0.567 0.909 1.00 98.75 69 PHE A O 1
ATOM 536 N N . GLU A 1 70 ? -13.178 -1.360 2.020 1.00 98.81 70 GLU A N 1
ATOM 537 C CA . GLU A 1 70 ? -14.581 -1.108 2.356 1.00 98.81 70 GLU A CA 1
ATOM 538 C C . GLU A 1 70 ? -14.923 -1.448 3.809 1.00 98.81 70 GLU A C 1
ATOM 540 O O . GLU A 1 70 ? -14.648 -2.549 4.274 1.00 98.81 70 GLU A O 1
ATOM 545 N N . ASN A 1 71 ? -15.620 -0.546 4.504 1.00 98.75 71 ASN A N 1
ATOM 546 C CA . ASN A 1 71 ? -16.040 -0.742 5.896 1.00 98.75 71 ASN A CA 1
ATOM 547 C C . ASN A 1 71 ? -14.832 -1.042 6.800 1.00 98.75 71 ASN A C 1
ATOM 549 O O . ASN A 1 71 ? -14.721 -2.134 7.358 1.00 98.75 71 ASN A O 1
ATOM 553 N N . ILE A 1 72 ? -13.901 -0.092 6.886 1.00 98.75 72 ILE A N 1
ATOM 554 C CA . ILE A 1 72 ? -12.709 -0.216 7.731 1.00 98.75 72 ILE A CA 1
ATOM 555 C C . ILE A 1 72 ? -12.778 0.836 8.835 1.00 98.75 72 ILE A C 1
ATOM 557 O O . ILE A 1 72 ? -12.921 2.027 8.544 1.00 98.75 72 ILE A O 1
ATOM 561 N N . ARG A 1 73 ? -12.685 0.397 10.093 1.00 98.44 73 ARG A N 1
ATOM 562 C CA . ARG A 1 73 ? -12.507 1.279 11.250 1.00 98.44 73 ARG A CA 1
ATOM 563 C C . ARG A 1 73 ? -11.028 1.312 11.599 1.00 98.44 73 ARG A C 1
ATOM 565 O O . ARG A 1 73 ? -10.414 0.265 11.757 1.00 98.44 73 ARG A O 1
ATOM 572 N N . VAL A 1 74 ? -10.477 2.505 11.736 1.00 97.25 74 VAL A N 1
ATOM 573 C CA . VAL A 1 74 ? -9.129 2.723 12.256 1.00 97.25 74 VAL A CA 1
ATOM 574 C C . VAL A 1 74 ? -9.283 3.446 13.592 1.00 97.25 74 VAL A C 1
ATOM 576 O O . VAL A 1 74 ? -9.937 4.491 13.663 1.00 97.25 74 VAL A O 1
ATOM 579 N N . GLU A 1 75 ? -8.775 2.844 14.661 1.00 95.62 75 GLU A N 1
ATOM 580 C CA . GLU A 1 75 ? -8.710 3.477 15.983 1.00 95.62 75 GLU A CA 1
ATOM 581 C C . GLU A 1 75 ? -7.567 4.497 16.020 1.00 95.62 75 GLU A C 1
ATOM 583 O O . GLU A 1 75 ? -6.936 4.736 14.995 1.00 95.62 75 GLU A O 1
ATOM 588 N N . SER A 1 76 ? -7.341 5.173 17.150 1.00 93.44 76 SER A N 1
ATOM 589 C CA . SER A 1 76 ? -6.209 6.105 17.235 1.00 93.44 76 SER A CA 1
ATOM 590 C C . SER A 1 76 ? -4.913 5.343 16.997 1.00 93.44 76 SER A C 1
ATOM 592 O O . SER A 1 76 ? -4.723 4.299 17.611 1.00 93.44 76 SER A O 1
ATOM 594 N N . ILE A 1 77 ? -4.056 5.874 16.130 1.00 92.25 77 ILE A N 1
ATOM 595 C CA . ILE A 1 77 ? -2.727 5.317 15.875 1.00 92.25 77 ILE A CA 1
ATOM 596 C C . ILE A 1 77 ? -1.668 6.250 16.467 1.00 92.25 77 ILE A C 1
ATOM 598 O O . ILE A 1 77 ? -1.932 7.440 16.640 1.00 92.25 77 ILE A O 1
ATOM 602 N N . GLN A 1 78 ? -0.498 5.727 16.814 1.00 90.75 78 GLN A N 1
ATOM 603 C CA . GLN A 1 78 ? 0.592 6.535 17.365 1.00 90.75 78 GLN A CA 1
ATOM 604 C C . GLN A 1 78 ? 1.317 7.337 16.281 1.00 90.75 78 GLN A C 1
ATOM 606 O O . GLN A 1 78 ? 1.536 8.542 16.434 1.00 90.75 78 GLN A O 1
ATOM 611 N N . GLU A 1 79 ? 1.663 6.671 15.179 1.00 88.81 79 GLU A N 1
ATOM 612 C CA . GLU A 1 79 ? 2.423 7.246 14.075 1.00 88.81 79 GLU A CA 1
ATOM 613 C C . GLU A 1 79 ? 1.882 6.783 12.710 1.00 88.81 79 GLU A C 1
ATOM 615 O O . GLU A 1 79 ? 0.950 5.990 12.577 1.00 88.81 79 GLU A O 1
ATOM 620 N N . GLY A 1 80 ? 2.438 7.338 11.635 1.00 91.62 80 GLY A N 1
ATOM 621 C CA . GLY A 1 80 ? 2.025 7.011 10.275 1.00 91.62 80 GLY A CA 1
ATOM 622 C C . GLY A 1 80 ? 0.827 7.812 9.762 1.00 91.62 80 GLY A C 1
ATOM 623 O O . GLY A 1 80 ? 0.707 9.007 10.036 1.00 91.62 80 GLY A O 1
ATOM 624 N N . ARG A 1 81 ? 0.020 7.196 8.885 1.00 93.50 81 ARG A N 1
ATOM 625 C CA . ARG A 1 81 ? -1.114 7.827 8.176 1.00 93.50 81 ARG A CA 1
ATOM 626 C C . ARG A 1 81 ? -2.157 6.793 7.749 1.00 93.50 81 ARG A C 1
ATOM 628 O O . ARG A 1 81 ? -1.867 5.600 7.664 1.00 93.50 81 ARG A O 1
ATOM 635 N N . LEU A 1 82 ? -3.355 7.256 7.391 1.00 94.94 82 LEU A N 1
ATOM 636 C CA . LEU A 1 82 ? -4.440 6.374 6.944 1.00 94.94 82 LEU A CA 1
ATOM 637 C C . LEU A 1 82 ? -4.178 5.752 5.571 1.00 94.94 82 LEU A C 1
ATOM 639 O O . LEU A 1 82 ? -4.109 4.527 5.453 1.00 94.94 82 LEU A O 1
ATOM 643 N N . PHE A 1 83 ? -4.046 6.588 4.539 1.00 95.50 83 PHE A N 1
ATOM 644 C CA . PHE A 1 83 ? -3.869 6.133 3.163 1.00 95.50 83 PHE A CA 1
ATOM 645 C C . PHE A 1 83 ? -2.455 6.424 2.677 1.00 95.50 83 PHE A C 1
ATOM 647 O O . PHE A 1 83 ? -1.961 7.553 2.786 1.00 95.50 83 PHE A O 1
ATOM 654 N N . TYR A 1 84 ? -1.838 5.405 2.090 1.00 95.62 84 TYR A N 1
ATOM 655 C CA . TYR A 1 84 ? -0.563 5.522 1.402 1.00 95.62 84 TYR A CA 1
ATOM 656 C C . TYR A 1 84 ? -0.676 4.830 0.055 1.00 95.62 84 TYR A C 1
ATOM 658 O O . TYR A 1 84 ? -0.701 3.609 -0.018 1.00 95.62 84 TYR A O 1
ATOM 666 N N . VAL A 1 85 ? -0.805 5.601 -1.017 1.00 96.88 85 VAL A N 1
ATOM 667 C CA . VAL A 1 85 ? -0.933 5.081 -2.378 1.00 96.88 85 VAL A CA 1
ATOM 668 C C . VAL A 1 85 ? 0.173 5.700 -3.208 1.00 96.88 85 VAL A C 1
ATOM 670 O O . VAL A 1 85 ? 0.086 6.869 -3.587 1.00 96.88 85 VAL A O 1
ATOM 673 N N . LYS A 1 86 ? 1.232 4.936 -3.472 1.00 96.25 86 LYS A N 1
ATOM 674 C CA . LYS A 1 86 ? 2.411 5.468 -4.144 1.00 96.25 86 LYS A CA 1
ATOM 675 C C . LYS A 1 86 ? 2.957 4.519 -5.195 1.00 96.25 86 LYS A C 1
ATOM 677 O O . LYS A 1 86 ? 3.194 3.348 -4.917 1.00 96.25 86 LYS A O 1
ATOM 682 N N . VAL A 1 87 ? 3.197 5.038 -6.399 1.00 97.12 87 VAL A N 1
ATOM 683 C CA . VAL A 1 87 ? 4.166 4.404 -7.303 1.00 97.12 87 VAL A CA 1
ATOM 684 C C . VAL A 1 87 ? 5.534 4.891 -6.868 1.00 97.12 87 VAL A C 1
ATOM 686 O O . VAL A 1 87 ? 5.762 6.102 -6.834 1.00 97.12 87 VAL A O 1
ATOM 689 N N . ARG A 1 88 ? 6.438 3.985 -6.496 1.00 94.69 88 ARG A N 1
ATOM 690 C CA . ARG A 1 88 ? 7.730 4.391 -5.940 1.00 94.69 88 ARG A CA 1
ATOM 691 C C . ARG A 1 88 ? 8.905 3.600 -6.471 1.00 94.69 88 ARG A C 1
ATOM 693 O O . ARG A 1 88 ? 8.771 2.609 -7.186 1.00 94.69 88 ARG A O 1
ATOM 700 N N . PHE A 1 89 ? 10.071 4.108 -6.100 1.00 95.25 89 PHE A N 1
ATOM 701 C CA . PHE A 1 89 ? 11.344 3.428 -6.187 1.00 95.25 89 PHE A CA 1
ATOM 702 C C . PHE A 1 89 ? 12.099 3.666 -4.883 1.00 95.25 89 PHE A C 1
ATOM 704 O O . PHE A 1 89 ? 12.406 4.806 -4.534 1.00 95.25 89 PHE A O 1
ATOM 711 N N . ASN A 1 90 ? 12.349 2.593 -4.148 1.00 91.81 90 ASN A N 1
ATOM 712 C CA . ASN A 1 90 ? 13.144 2.576 -2.941 1.00 91.81 90 ASN A CA 1
ATOM 713 C C . ASN A 1 90 ? 14.486 1.907 -3.238 1.00 91.81 90 ASN A C 1
ATOM 715 O O . ASN A 1 90 ? 14.581 0.685 -3.239 1.00 91.81 90 ASN A O 1
ATOM 719 N N . GLU A 1 91 ? 15.534 2.708 -3.432 1.00 91.19 91 GLU A N 1
ATOM 720 C CA . GLU A 1 91 ? 16.882 2.240 -3.800 1.00 91.19 91 GLU A CA 1
ATOM 721 C C . GLU A 1 91 ? 17.469 1.176 -2.859 1.00 91.19 91 GLU A C 1
ATOM 723 O O . GLU A 1 91 ? 18.383 0.448 -3.246 1.00 91.19 91 GLU A O 1
ATOM 728 N N . LYS A 1 92 ? 16.975 1.077 -1.617 1.00 90.44 92 LYS A N 1
ATOM 729 C CA . LYS A 1 92 ? 17.452 0.081 -0.655 1.00 90.44 92 LYS A CA 1
ATOM 730 C C . LYS A 1 92 ? 16.898 -1.319 -0.926 1.00 90.44 92 LYS A C 1
ATOM 732 O O . LYS A 1 92 ? 17.594 -2.293 -0.645 1.00 90.44 92 LYS A O 1
ATOM 737 N N . TYR A 1 93 ? 15.657 -1.421 -1.394 1.00 89.62 93 TYR A N 1
ATOM 738 C CA . TYR A 1 93 ? 14.935 -2.697 -1.454 1.00 89.62 93 TYR A CA 1
ATOM 739 C C . TYR A 1 93 ? 14.459 -3.065 -2.858 1.00 89.62 93 TYR A C 1
ATOM 741 O O . TYR A 1 93 ? 14.368 -4.250 -3.166 1.00 89.62 93 TYR A O 1
ATOM 749 N N . ASP A 1 94 ? 14.214 -2.075 -3.709 1.00 94.06 94 ASP A N 1
ATOM 750 C CA . ASP A 1 94 ? 13.805 -2.291 -5.088 1.00 94.06 94 ASP A CA 1
ATOM 751 C C . ASP A 1 94 ? 15.002 -2.438 -5.999 1.00 94.06 94 ASP A C 1
ATOM 753 O O . ASP A 1 94 ? 16.031 -1.777 -5.834 1.00 94.06 94 ASP A O 1
ATOM 757 N N . LYS A 1 95 ? 14.818 -3.221 -7.056 1.00 95.81 95 LYS A N 1
ATOM 758 C CA . LYS A 1 95 ? 15.760 -3.207 -8.175 1.00 95.81 95 LYS A CA 1
ATOM 759 C C . LYS A 1 95 ? 15.371 -2.176 -9.231 1.00 95.81 95 LYS A C 1
ATOM 761 O O . LYS A 1 95 ? 16.245 -1.669 -9.929 1.00 95.81 95 LYS A O 1
ATOM 766 N N . VAL A 1 96 ? 14.077 -1.882 -9.373 1.00 95.94 96 VAL A N 1
ATOM 767 C CA . VAL A 1 96 ? 13.515 -0.981 -10.396 1.00 95.94 96 VAL A CA 1
ATOM 768 C C . VAL A 1 96 ? 12.231 -0.305 -9.885 1.00 95.94 96 VAL A C 1
ATOM 770 O O . VAL A 1 96 ? 11.574 -0.849 -9.000 1.00 95.94 96 VAL A O 1
ATOM 773 N N . PRO A 1 97 ? 11.831 0.866 -10.422 1.00 96.88 97 PRO A N 1
ATOM 774 C CA . PRO A 1 97 ? 10.575 1.515 -10.036 1.00 96.88 97 PRO A CA 1
ATOM 775 C C . PRO A 1 97 ? 9.344 0.649 -10.340 1.00 96.88 97 PRO A C 1
ATOM 777 O O . PRO A 1 97 ? 9.350 -0.131 -11.297 1.00 96.88 97 PRO A O 1
ATOM 780 N N . GLY A 1 98 ? 8.258 0.850 -9.588 1.00 97.69 98 GLY A N 1
ATOM 781 C CA . GLY A 1 98 ? 6.926 0.366 -9.971 1.00 97.69 98 GLY A CA 1
ATOM 782 C C . GLY A 1 98 ? 6.408 1.021 -11.258 1.00 97.69 98 GLY A C 1
ATOM 783 O O . GLY A 1 98 ? 6.938 2.042 -11.706 1.00 97.69 98 GLY A O 1
ATOM 784 N N . ASN A 1 99 ? 5.368 0.442 -11.864 1.00 97.44 99 ASN A N 1
ATOM 785 C CA . ASN A 1 99 ? 4.832 0.935 -13.134 1.00 97.44 99 ASN A CA 1
ATOM 786 C C . ASN A 1 99 ? 3.583 1.807 -12.964 1.00 97.44 99 ASN A C 1
ATOM 788 O O . ASN A 1 99 ? 3.566 2.936 -13.448 1.00 97.44 99 ASN A O 1
ATOM 792 N N . SER A 1 100 ? 2.518 1.314 -12.326 1.00 97.81 100 SER A N 1
ATOM 793 C CA . SER A 1 100 ? 1.256 2.069 -12.264 1.00 97.81 100 SER A CA 1
ATOM 794 C C . SER A 1 100 ? 0.319 1.610 -11.157 1.00 97.81 100 SER A C 1
ATOM 796 O O . SER A 1 100 ? 0.238 0.414 -10.873 1.00 97.81 100 SER A O 1
ATOM 798 N N . ILE A 1 101 ? -0.484 2.545 -10.648 1.00 98.62 101 ILE A N 1
ATOM 799 C CA . ILE A 1 101 ? -1.638 2.256 -9.791 1.00 98.62 101 ILE A CA 1
ATOM 800 C C . ILE A 1 101 ? -2.910 2.781 -10.470 1.00 98.62 101 ILE A C 1
ATOM 802 O O . ILE A 1 101 ? -2.924 3.928 -10.918 1.00 98.62 101 ILE A O 1
ATOM 806 N N . ASP A 1 102 ? -3.968 1.971 -10.543 1.00 98.25 102 ASP A N 1
ATOM 807 C CA . ASP A 1 102 ? -5.222 2.339 -11.221 1.00 98.25 102 ASP A CA 1
ATOM 808 C C . ASP A 1 102 ? -6.473 1.771 -10.524 1.00 98.25 102 ASP A C 1
ATOM 810 O O . ASP A 1 102 ? -6.548 0.582 -10.224 1.00 98.25 102 ASP A O 1
ATOM 814 N N . GLY A 1 103 ? -7.490 2.594 -10.273 1.00 97.25 103 GLY A N 1
ATOM 815 C CA . GLY A 1 103 ? -8.784 2.115 -9.779 1.00 97.25 103 GLY A CA 1
ATOM 816 C C . GLY A 1 103 ? -8.751 1.658 -8.318 1.00 97.25 103 GLY A C 1
ATOM 817 O O . GLY A 1 103 ? -9.042 0.499 -8.003 1.00 97.25 103 GLY A O 1
ATOM 818 N N . ILE A 1 104 ? -8.404 2.577 -7.413 1.00 98.00 104 ILE A N 1
ATOM 819 C CA . ILE A 1 104 ? -8.414 2.345 -5.961 1.00 98.00 104 ILE A CA 1
ATOM 820 C C . ILE A 1 104 ? -9.657 2.987 -5.353 1.00 98.00 104 ILE A C 1
ATOM 822 O O . ILE A 1 104 ? -9.884 4.184 -5.497 1.00 98.00 104 ILE A O 1
ATOM 826 N N . THR A 1 105 ? -10.465 2.197 -4.649 1.00 98.19 105 THR A N 1
ATOM 827 C CA . THR A 1 105 ? -11.672 2.681 -3.973 1.00 98.19 105 THR A CA 1
ATOM 828 C C . THR A 1 105 ? -11.539 2.532 -2.466 1.00 98.19 105 THR A C 1
ATOM 830 O O . THR A 1 105 ? -11.407 1.419 -1.960 1.00 98.19 105 THR A O 1
ATOM 833 N N . PHE A 1 106 ? -11.681 3.646 -1.750 1.00 98.06 106 PHE A N 1
ATOM 834 C CA . PHE A 1 106 ? -11.894 3.677 -0.306 1.00 98.06 106 PHE A CA 1
ATOM 835 C C . PHE A 1 106 ? -13.359 4.010 -0.034 1.00 98.06 106 PHE A C 1
ATOM 837 O O . PHE A 1 106 ? -13.867 5.029 -0.504 1.00 98.06 106 PHE A O 1
ATOM 844 N N . ARG A 1 107 ? -14.065 3.150 0.699 1.00 98.56 107 ARG A N 1
ATOM 845 C CA . ARG A 1 107 ? -15.496 3.311 0.969 1.00 98.56 107 ARG A CA 1
ATOM 846 C C . ARG A 1 107 ? -15.802 3.018 2.426 1.00 98.56 107 ARG A C 1
ATOM 848 O O . ARG A 1 107 ? -15.416 1.976 2.938 1.00 98.56 107 ARG A O 1
ATOM 855 N N . ASN A 1 108 ? -16.552 3.906 3.073 1.00 98.56 108 ASN A N 1
ATOM 856 C CA . ASN A 1 108 ? -16.951 3.750 4.474 1.00 98.56 108 ASN A CA 1
ATOM 857 C C . ASN A 1 108 ? -15.735 3.503 5.386 1.00 98.56 108 ASN A C 1
ATOM 859 O O . ASN A 1 108 ? -15.653 2.486 6.076 1.00 98.56 108 ASN A O 1
ATOM 863 N N . ILE A 1 109 ? -14.764 4.416 5.323 1.00 98.31 109 ILE A N 1
ATOM 864 C CA . ILE A 1 109 ? -13.598 4.413 6.205 1.00 98.31 109 ILE A CA 1
ATOM 865 C C . ILE A 1 109 ? -13.894 5.351 7.370 1.00 98.31 109 ILE A C 1
ATOM 867 O O . ILE A 1 109 ? -14.235 6.514 7.147 1.00 98.31 109 ILE A O 1
ATOM 871 N N . THR A 1 110 ? -13.762 4.851 8.594 1.00 97.94 110 THR A N 1
ATOM 872 C CA . THR A 1 110 ? -13.957 5.637 9.816 1.00 97.94 110 THR A CA 1
ATOM 873 C C . THR A 1 110 ? -12.644 5.721 10.567 1.00 97.94 110 THR A C 1
ATOM 875 O O . THR A 1 110 ? -11.997 4.700 10.784 1.00 97.94 110 THR A O 1
ATOM 878 N N . TYR A 1 111 ? -12.285 6.925 10.997 1.00 95.94 111 TYR A N 1
ATOM 879 C CA . TYR A 1 111 ? -11.104 7.180 11.807 1.00 95.94 111 TYR A CA 1
ATOM 880 C C . TYR A 1 111 ? -11.457 8.086 12.984 1.00 95.94 111 TYR A C 1
ATOM 882 O O . TYR A 1 111 ? -12.196 9.055 12.800 1.00 95.94 111 TYR A O 1
ATOM 890 N N . THR A 1 112 ? -10.964 7.763 14.181 1.00 87.62 112 THR A N 1
ATOM 891 C CA . THR A 1 112 ? -11.289 8.504 15.416 1.00 87.62 112 THR A CA 1
ATOM 892 C C . THR A 1 112 ? -10.075 9.064 16.163 1.00 87.62 112 THR A C 1
ATOM 894 O O . THR A 1 112 ? -10.266 9.630 17.238 1.00 87.62 112 THR A O 1
ATOM 897 N N . GLY A 1 113 ? -8.855 8.907 15.641 1.00 87.38 113 GLY A N 1
ATOM 898 C CA . GLY A 1 113 ? -7.640 9.484 16.237 1.00 87.38 113 GLY A CA 1
ATOM 899 C C . GLY A 1 113 ? -7.334 10.915 15.773 1.00 87.38 113 GLY A C 1
ATOM 900 O O . GLY A 1 113 ? -8.105 11.511 15.011 1.00 87.38 113 GLY A O 1
ATOM 901 N N . ILE A 1 114 ? -6.241 11.492 16.287 1.00 84.44 114 ILE A N 1
ATOM 902 C CA . ILE A 1 114 ? -5.842 12.895 16.075 1.00 84.44 114 ILE A CA 1
ATOM 903 C C . ILE A 1 114 ? -4.310 13.034 16.129 1.00 84.44 114 ILE A C 1
ATOM 905 O O . ILE A 1 114 ? -3.715 12.768 17.169 1.00 84.44 114 ILE A O 1
ATOM 909 N N . GLY A 1 115 ? -3.713 13.651 15.100 1.00 84.19 115 GLY A N 1
ATOM 910 C CA . GLY A 1 115 ? -2.302 14.080 15.099 1.00 84.19 115 GLY A CA 1
ATOM 911 C C . GLY A 1 115 ? -1.404 13.417 14.049 1.00 84.19 115 GLY A C 1
ATOM 912 O O . GLY A 1 115 ? -0.213 13.702 13.992 1.00 84.19 115 GLY A O 1
ATOM 913 N N . GLU A 1 116 ? -1.969 12.573 13.201 1.00 89.31 116 GLU A N 1
ATOM 914 C CA . GLU A 1 116 ? -1.253 11.683 12.296 1.00 89.31 116 GLU A CA 1
ATOM 915 C C . GLU A 1 116 ? -0.869 12.397 11.008 1.00 89.31 116 GLU A C 1
ATOM 917 O O . GLU A 1 116 ? -1.407 13.452 10.646 1.00 89.31 116 GLU A O 1
ATOM 922 N N . ASN A 1 117 ? 0.067 11.803 10.272 1.00 92.19 117 ASN A N 1
ATOM 923 C CA . ASN A 1 117 ? 0.565 12.416 9.058 1.00 92.19 117 ASN A CA 1
ATOM 924 C C . ASN A 1 117 ? -0.526 12.474 7.975 1.00 92.19 117 ASN A C 1
ATOM 926 O O . ASN A 1 117 ? -1.360 11.567 7.853 1.00 92.19 117 ASN A O 1
ATOM 930 N N . PRO A 1 118 ? -0.502 13.507 7.113 1.00 93.00 118 PRO A N 1
ATOM 931 C CA . PRO A 1 118 ? -1.391 13.574 5.963 1.00 93.00 118 PRO A CA 1
ATOM 932 C C . PRO A 1 118 ? -1.280 12.327 5.080 1.00 93.00 118 PRO A C 1
ATOM 934 O O . PRO A 1 118 ? -0.183 11.838 4.806 1.00 93.00 118 PRO A O 1
ATOM 937 N N . SER A 1 119 ? -2.415 11.836 4.584 1.00 94.25 119 SER A N 1
ATOM 938 C CA . SER A 1 119 ? -2.436 10.748 3.597 1.00 94.25 119 SER A CA 1
ATOM 939 C C . SER A 1 119 ? -1.701 11.137 2.310 1.00 94.25 119 SER A C 1
ATOM 941 O O . SER A 1 119 ? -1.669 12.312 1.943 1.00 94.25 119 SER A O 1
ATOM 943 N N . VAL A 1 120 ? -1.126 10.153 1.615 1.00 95.25 120 VAL A N 1
ATOM 944 C CA . VAL A 1 120 ? -0.398 10.354 0.351 1.00 95.25 120 VAL A CA 1
ATOM 945 C C . VAL A 1 120 ? -1.042 9.552 -0.766 1.00 95.25 120 VAL A C 1
ATOM 947 O O . VAL A 1 120 ? -1.313 8.363 -0.615 1.00 95.25 120 VAL A O 1
ATOM 950 N N . ILE A 1 121 ? -1.253 10.225 -1.895 1.00 95.94 121 ILE A N 1
ATOM 951 C CA . ILE A 1 121 ? -1.621 9.629 -3.177 1.00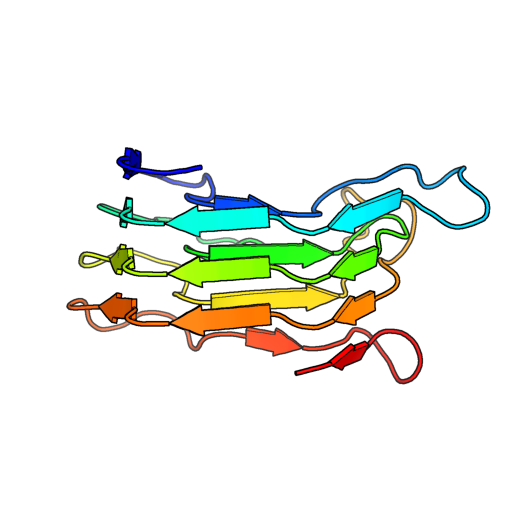 95.94 121 ILE A CA 1
ATOM 952 C C . ILE A 1 121 ? -0.718 10.279 -4.224 1.00 95.94 121 ILE A C 1
ATOM 954 O O . ILE A 1 121 ? -0.892 11.456 -4.540 1.00 95.94 121 ILE A O 1
ATOM 958 N N . GLU A 1 122 ? 0.287 9.553 -4.707 1.00 96.38 122 GLU A N 1
ATOM 959 C CA . GLU A 1 122 ? 1.371 10.140 -5.500 1.00 96.38 122 GLU A CA 1
ATOM 960 C C . GLU A 1 122 ? 1.940 9.153 -6.536 1.00 96.38 122 GLU A C 1
ATOM 962 O O . GLU A 1 122 ? 2.262 8.007 -6.231 1.00 96.38 122 GLU A O 1
ATOM 967 N N . GLY A 1 123 ? 2.071 9.601 -7.788 1.00 97.31 123 GLY A N 1
ATOM 968 C CA . GLY A 1 123 ? 2.845 8.889 -8.811 1.00 97.31 123 GLY A CA 1
ATOM 969 C C . GLY A 1 123 ? 4.339 9.207 -8.714 1.00 97.31 123 GLY A C 1
ATOM 970 O O . GLY A 1 123 ? 4.723 10.200 -8.106 1.00 97.31 123 GLY A O 1
ATOM 971 N N . LEU A 1 124 ? 5.189 8.407 -9.355 1.00 96.94 124 LEU A N 1
ATOM 972 C CA . LEU A 1 124 ? 6.634 8.645 -9.355 1.00 96.94 124 LEU A CA 1
ATOM 973 C C . LEU A 1 124 ? 7.045 9.723 -10.368 1.00 96.94 124 LEU A C 1
ATOM 975 O O . LEU A 1 124 ? 7.908 10.551 -10.091 1.00 96.94 124 LEU A O 1
ATOM 979 N N . ASP A 1 125 ? 6.440 9.699 -11.556 1.00 97.12 125 ASP A N 1
ATOM 980 C CA . ASP A 1 125 ? 6.730 10.615 -12.658 1.00 97.12 125 ASP A CA 1
ATOM 981 C C . ASP A 1 125 ? 5.558 10.656 -13.663 1.00 97.12 125 ASP A C 1
ATOM 983 O O . ASP A 1 125 ? 4.466 10.155 -13.392 1.00 97.12 125 ASP A O 1
ATOM 987 N N . LYS A 1 126 ? 5.769 11.285 -14.829 1.00 96.44 126 LYS A N 1
ATOM 988 C CA . LYS A 1 126 ? 4.742 11.458 -15.871 1.00 96.44 126 LYS A CA 1
ATOM 989 C C . LYS A 1 126 ? 4.228 10.145 -16.468 1.00 96.44 126 LYS A C 1
ATOM 991 O O . LYS A 1 126 ? 3.091 10.116 -16.926 1.00 96.44 126 LYS A O 1
ATOM 996 N N . GLU A 1 127 ? 5.047 9.098 -16.476 1.00 96.50 127 GLU A N 1
ATOM 997 C CA . GLU A 1 127 ? 4.693 7.779 -17.012 1.00 96.50 127 GLU A CA 1
ATOM 998 C C . GLU A 1 127 ? 4.167 6.850 -15.908 1.00 96.50 127 GLU A C 1
ATOM 1000 O O . GLU A 1 127 ? 3.363 5.953 -16.161 1.00 96.50 127 GLU A O 1
ATOM 1005 N N . ARG A 1 128 ? 4.596 7.084 -14.664 1.00 97.56 128 ARG A N 1
ATOM 1006 C CA . ARG A 1 128 ? 4.315 6.252 -13.489 1.00 97.56 128 ARG A CA 1
ATOM 1007 C C . ARG A 1 128 ? 3.323 6.922 -12.557 1.00 97.56 128 ARG A C 1
ATOM 1009 O O . ARG A 1 128 ? 3.682 7.464 -11.514 1.00 97.56 128 ARG A O 1
ATOM 1016 N N . THR A 1 129 ? 2.058 6.901 -12.950 1.00 97.56 129 THR A N 1
ATOM 1017 C CA . THR A 1 129 ? 0.995 7.665 -12.287 1.00 97.56 129 THR A CA 1
ATOM 1018 C C . THR A 1 129 ? 0.112 6.809 -11.383 1.00 97.56 129 THR A C 1
ATOM 1020 O O . THR A 1 129 ? -0.048 5.609 -11.613 1.00 97.56 129 THR A O 1
ATOM 1023 N N . VAL A 1 130 ? -0.559 7.467 -10.436 1.00 97.75 130 VAL A N 1
ATOM 1024 C CA . VAL A 1 130 ? -1.771 6.947 -9.793 1.00 97.75 130 VAL A CA 1
ATOM 1025 C C . VAL A 1 130 ? -2.985 7.495 -10.542 1.00 97.75 130 VAL A C 1
ATOM 1027 O O . VAL A 1 130 ? -3.102 8.710 -10.711 1.00 97.75 130 VAL A O 1
ATOM 1030 N N . LYS A 1 131 ? -3.874 6.614 -10.999 1.00 94.81 131 LYS A N 1
ATOM 1031 C CA . LYS A 1 131 ? -5.138 6.965 -11.656 1.00 94.81 131 LYS A CA 1
ATOM 1032 C C . LYS A 1 131 ? -6.302 6.603 -10.738 1.00 94.81 131 LYS A C 1
ATOM 1034 O O . LYS A 1 131 ? -6.359 5.493 -10.208 1.00 94.81 131 LYS A O 1
ATOM 1039 N N . THR A 1 132 ? -7.187 7.570 -10.526 1.00 71.31 132 THR A N 1
ATOM 1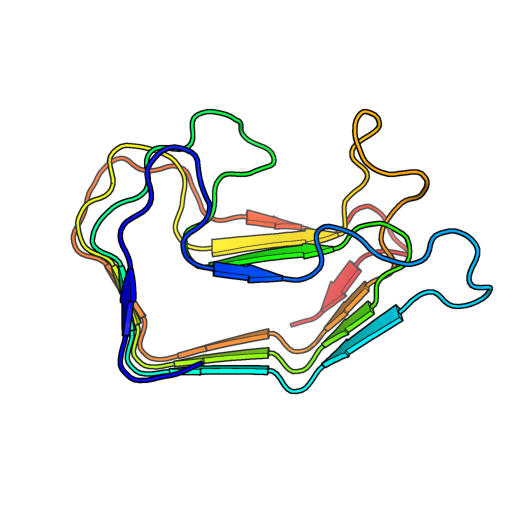040 C CA . THR A 1 132 ? -8.374 7.473 -9.663 1.00 71.31 132 THR A CA 1
ATOM 1041 C C . THR A 1 132 ? -9.643 7.380 -10.481 1.00 71.31 132 THR A C 1
ATOM 1043 O O . THR A 1 132 ? -9.730 8.156 -11.461 1.00 71.31 132 THR A O 1
#

Secondary structure (DSSP, 8-state):
-EEEEE--SSS-SEEE-S---TTSSS--EEEEEEEEEEEE-------GGG--SEEEEEBTT-EEEEEEEEEEEE---SSS-SEEEEE---TTT-SSB--EEEEEEEEEEEE---SPPPPEEE-SSSSS-EE-

Foldseek 3Di:
DEDEEAEDAQAALAEAAQEWALVDPQIEEAEDEEYEHYEYEEYHHPDQLHFENHYYNHANQYEYEHYEYEQYEYEAYDEGDHAHAEFDDDPVPGPGTYFEYEHYDYYNYHYDYDDYDDHDQAAPDPRGHYYD

Organism: NCBI:txid329854

Solvent-accessible surface area (backbone atoms only — not comparable to full-atom values): 6786 Å² total; per-residue (Å²): 93,64,76,44,78,36,74,21,51,69,55,56,64,34,75,41,45,66,69,51,45,64,85,47,95,75,34,40,78,49,62,73,46,51,40,35,46,33,41,34,59,37,28,46,22,84,53,79,96,63,27,14,49,50,25,34,41,22,13,8,28,14,31,42,32,46,36,38,41,35,45,32,41,35,46,51,51,82,36,26,22,59,41,21,38,32,28,38,67,50,84,89,80,40,89,38,46,20,40,34,36,39,45,68,43,83,40,68,72,45,75,75,53,88,88,62,49,80,61,46,78,42,44,65,49,97,82,21,37,63,46,118

pLDDT: mean 94.49, std 4.82, range [71.31, 98.81]

Mean predicted aligned error: 2.98 Å

Sequence (132 aa):
MQNSILWADVAHPINVGGHGDPDSPTGEVIENLIFRNIDILEHDEDAPPYQGCMAIDCGDKNHVRNILFENIRVESIQEGRLFYVKVRFNEKYDKVPGNSIDGITFRNITYTGIGENPSVIEGLDKERTVKT